Protein AF-A0A8S2GCJ8-F1 (afdb_monomer)

InterPro domains:
  IPR011009 Protein kinase-like domain superfamily [SSF56112] (6-47)

Structure (mmCIF, N/CA/C/O backbone):
data_AF-A0A8S2GCJ8-F1
#
_entry.id   AF-A0A8S2GCJ8-F1
#
loop_
_atom_site.group_PDB
_atom_site.id
_atom_site.type_symbol
_atom_site.label_atom_id
_atom_site.label_alt_id
_atom_site.label_comp_id
_atom_site.label_asym_id
_atom_site.label_entity_id
_atom_site.label_seq_id
_atom_site.pdbx_PDB_ins_code
_atom_site.Cartn_x
_atom_site.Cartn_y
_atom_site.Cartn_z
_atom_site.occupancy
_atom_site.B_iso_or_equiv
_atom_site.auth_seq_id
_atom_site.auth_comp_id
_atom_site.auth_asym_id
_atom_site.auth_atom_id
_atom_site.pdbx_PDB_model_num
ATOM 1 N N . THR A 1 1 ? -18.795 17.835 9.860 1.00 41.44 1 THR A N 1
ATOM 2 C CA . THR A 1 1 ? -18.647 16.615 9.038 1.00 41.44 1 THR A CA 1
ATOM 3 C C . THR A 1 1 ? -17.174 16.463 8.722 1.00 41.44 1 THR A C 1
ATOM 5 O O . THR A 1 1 ? -16.692 17.053 7.771 1.00 41.44 1 THR A O 1
ATOM 8 N N . SER A 1 2 ? -16.418 15.828 9.618 1.00 46.81 2 SER A N 1
ATOM 9 C CA . SER A 1 2 ? -14.951 15.781 9.570 1.00 46.81 2 SER A CA 1
ATOM 10 C C . SER A 1 2 ? -14.515 14.350 9.261 1.00 46.81 2 SER A C 1
ATOM 12 O O . SER A 1 2 ? -14.267 13.580 10.180 1.00 46.81 2 SER A O 1
ATOM 14 N N . LEU A 1 3 ? -14.474 13.990 7.977 1.00 45.22 3 LEU A N 1
ATOM 15 C CA . LEU A 1 3 ? -13.923 12.718 7.479 1.00 45.22 3 LEU A CA 1
ATOM 16 C C . LEU A 1 3 ? -12.492 12.918 6.941 1.00 45.22 3 LEU A C 1
ATOM 18 O O . LEU A 1 3 ? -12.086 12.281 5.982 1.00 45.22 3 LEU A O 1
ATOM 22 N N . ALA A 1 4 ? -11.732 13.845 7.527 1.00 51.31 4 ALA A N 1
ATOM 23 C CA . ALA A 1 4 ? -10.369 14.172 7.105 1.00 51.31 4 ALA A CA 1
ATOM 24 C C . ALA A 1 4 ? -9.331 13.603 8.089 1.00 51.31 4 ALA A C 1
ATOM 26 O O . ALA A 1 4 ? -8.511 14.341 8.629 1.00 51.31 4 ALA A O 1
ATOM 27 N N . GLN A 1 5 ? -9.419 12.301 8.375 1.00 57.06 5 GLN A N 1
ATOM 28 C CA . GLN A 1 5 ? -8.380 11.551 9.099 1.00 57.06 5 GLN A CA 1
ATOM 29 C C . GLN A 1 5 ? -7.890 10.316 8.331 1.00 57.06 5 GLN A C 1
ATOM 31 O O . GLN A 1 5 ? -7.068 9.576 8.863 1.00 57.06 5 GLN A O 1
ATOM 36 N N . ASP A 1 6 ? -8.339 10.096 7.091 1.00 64.69 6 ASP A N 1
ATOM 37 C CA . ASP A 1 6 ? -7.617 9.176 6.215 1.00 64.69 6 ASP A CA 1
ATOM 38 C C . ASP A 1 6 ? -6.357 9.900 5.748 1.00 64.69 6 ASP A C 1
ATOM 40 O O . ASP A 1 6 ? -6.423 10.976 5.149 1.00 64.69 6 ASP A O 1
ATOM 44 N N . GLY A 1 7 ? -5.202 9.343 6.108 1.00 72.69 7 GLY A N 1
ATOM 45 C CA . GLY A 1 7 ? -3.915 9.793 5.595 1.00 72.69 7 GLY A CA 1
ATOM 46 C C . GLY A 1 7 ? -3.846 9.678 4.070 1.00 72.69 7 GLY A C 1
ATOM 47 O O . GLY A 1 7 ? -4.806 9.309 3.393 1.00 72.69 7 GLY A O 1
ATOM 48 N N . ASP A 1 8 ? -2.686 9.977 3.498 1.00 82.50 8 ASP A N 1
ATOM 49 C CA . ASP A 1 8 ? -2.511 9.843 2.054 1.00 82.50 8 ASP A CA 1
ATOM 50 C C . ASP A 1 8 ? -2.664 8.370 1.629 1.00 82.50 8 ASP A C 1
ATOM 52 O O . ASP A 1 8 ? -1.939 7.482 2.093 1.00 82.50 8 ASP A O 1
ATOM 56 N N . ALA A 1 9 ? -3.629 8.123 0.736 1.00 81.94 9 ALA A N 1
ATOM 57 C CA . ALA A 1 9 ? -4.019 6.797 0.274 1.00 81.94 9 ALA A CA 1
ATOM 58 C C . ALA A 1 9 ? -2.848 5.986 -0.301 1.00 81.94 9 ALA A C 1
ATOM 60 O O . ALA A 1 9 ? -2.896 4.757 -0.280 1.00 81.94 9 ALA A O 1
ATOM 61 N N . ARG A 1 10 ? -1.779 6.637 -0.776 1.00 85.56 10 ARG A N 1
ATOM 62 C CA . ARG A 1 10 ? -0.570 5.969 -1.284 1.00 85.56 10 ARG A CA 1
ATOM 63 C C . ARG A 1 10 ? 0.122 5.141 -0.204 1.00 85.56 10 ARG A C 1
ATOM 65 O O . ARG A 1 10 ? 0.429 3.972 -0.437 1.00 85.56 10 ARG A O 1
ATOM 72 N N . TYR A 1 11 ? 0.252 5.699 0.996 1.00 87.62 11 TYR A N 1
ATOM 73 C CA . TYR A 1 11 ? 0.973 5.095 2.123 1.00 87.62 11 TYR A CA 1
ATOM 74 C C . TYR A 1 11 ? 0.046 4.374 3.107 1.00 87.62 11 TYR A C 1
ATOM 76 O O . TYR A 1 11 ? 0.514 3.702 4.018 1.00 87.62 11 TYR A O 1
ATOM 84 N N . LEU A 1 12 ? -1.272 4.479 2.924 1.00 86.94 12 LEU A N 1
ATOM 85 C CA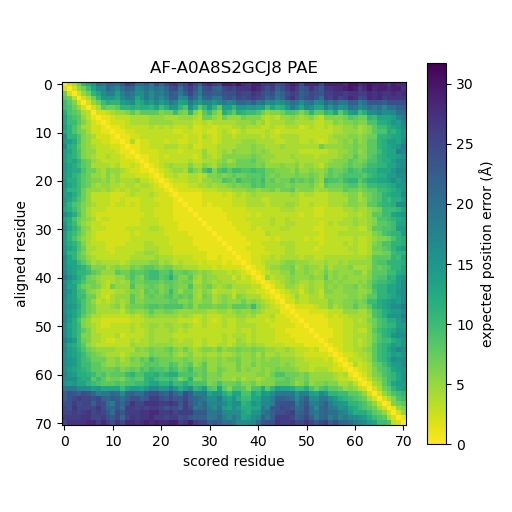 . LEU A 1 12 ? -2.253 3.937 3.858 1.00 86.94 12 LEU A CA 1
ATOM 86 C C . LEU A 1 12 ? -2.352 2.407 3.780 1.00 86.94 12 LEU A C 1
ATOM 88 O O . LEU A 1 12 ? -2.634 1.843 2.720 1.00 86.94 12 LEU A O 1
ATOM 92 N N . ALA A 1 13 ? -2.164 1.721 4.903 1.00 86.44 13 ALA A N 1
ATOM 93 C CA . ALA A 1 13 ? -2.235 0.264 4.951 1.00 86.44 13 ALA A CA 1
ATOM 94 C C . ALA A 1 13 ? -3.665 -0.263 4.717 1.00 86.44 13 ALA A C 1
ATOM 96 O O . ALA A 1 13 ? -4.657 0.420 4.993 1.00 86.44 13 ALA A O 1
ATOM 97 N N . ARG A 1 14 ? -3.791 -1.496 4.210 1.00 84.50 14 ARG A N 1
ATOM 98 C CA . ARG A 1 14 ? -5.097 -2.070 3.829 1.00 84.50 14 ARG A CA 1
ATOM 99 C C . ARG A 1 14 ? -6.030 -2.243 5.030 1.00 84.50 14 ARG A C 1
ATOM 101 O O . ARG A 1 14 ? -7.242 -2.072 4.919 1.00 84.50 14 ARG A O 1
ATOM 108 N N . GLU A 1 15 ? -5.473 -2.563 6.187 1.00 82.50 15 GLU A N 1
ATOM 109 C CA . GLU A 1 15 ? -6.206 -2.705 7.438 1.00 82.50 15 GLU A CA 1
ATOM 110 C C . GLU A 1 15 ? -6.828 -1.383 7.904 1.00 82.50 15 GLU A C 1
ATOM 112 O O . GLU A 1 15 ? -7.938 -1.397 8.440 1.00 82.50 15 GLU A O 1
ATOM 117 N N . VAL A 1 16 ? -6.181 -0.246 7.623 1.00 83.81 16 VAL A N 1
ATOM 118 C CA . VAL A 1 16 ? -6.690 1.081 7.997 1.00 83.81 16 VAL A CA 1
ATOM 119 C C . VAL A 1 16 ? -7.929 1.431 7.181 1.00 83.81 16 VAL A C 1
ATOM 121 O O . VAL A 1 16 ? -8.905 1.910 7.747 1.00 83.81 16 VAL A O 1
ATOM 124 N N . LEU A 1 17 ? -7.958 1.062 5.896 1.00 80.12 17 LEU A N 1
ATOM 125 C CA . LEU A 1 17 ? -9.145 1.202 5.038 1.00 80.12 17 LEU A CA 1
ATOM 126 C C . LEU A 1 17 ? -10.342 0.383 5.532 1.00 80.12 17 LEU A C 1
ATOM 128 O O . LEU A 1 17 ? -11.491 0.729 5.280 1.00 80.12 17 LEU A O 1
ATOM 132 N N . SER A 1 18 ? -10.075 -0.714 6.243 1.00 82.44 18 SER A N 1
ATOM 133 C CA . SER A 1 18 ? -11.109 -1.533 6.886 1.00 82.44 18 SER A CA 1
ATOM 134 C C . SER A 1 18 ? -11.531 -0.976 8.257 1.00 82.44 18 SER A C 1
ATOM 136 O O . SER A 1 18 ? -12.263 -1.636 8.992 1.00 82.44 18 SER A O 1
ATOM 138 N N . GLY A 1 19 ? -11.046 0.214 8.630 1.00 81.12 19 GLY A N 1
ATOM 139 C CA . GLY A 1 19 ? -11.285 0.865 9.918 1.00 81.12 19 GLY A CA 1
ATOM 140 C C . GLY A 1 19 ? -10.406 0.347 11.061 1.00 81.12 19 GLY A C 1
ATOM 141 O O . GLY A 1 19 ? -10.619 0.725 12.214 1.00 81.12 19 GLY A O 1
ATOM 142 N N . LYS A 1 20 ? -9.423 -0.520 10.780 1.00 82.38 20 LYS A N 1
ATOM 143 C CA . LYS A 1 20 ? -8.538 -1.105 11.791 1.00 82.38 20 LYS A CA 1
ATOM 144 C C . LYS A 1 20 ? -7.189 -0.393 11.797 1.00 82.38 20 LYS A C 1
ATOM 146 O O . LYS A 1 20 ? -6.260 -0.768 11.086 1.00 82.38 20 LYS A O 1
ATOM 151 N N . ILE A 1 21 ? -7.068 0.603 12.664 1.00 81.94 21 ILE A N 1
ATOM 152 C CA . ILE A 1 21 ? -5.801 1.297 12.900 1.00 81.94 21 ILE A CA 1
ATOM 153 C C . ILE A 1 21 ? -4.937 0.444 13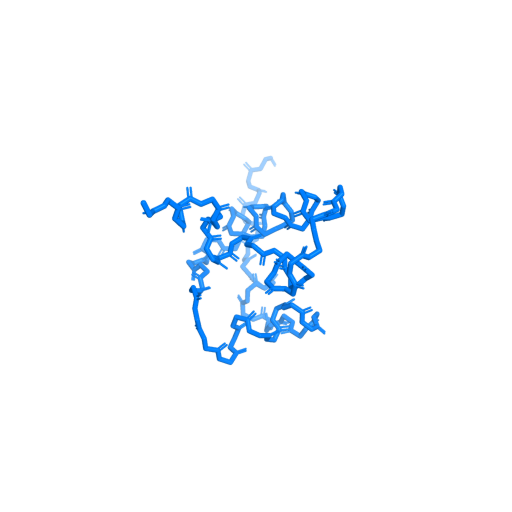.831 1.00 81.94 21 ILE A C 1
ATOM 155 O O . ILE A 1 21 ? -5.359 0.070 14.926 1.00 81.94 21 ILE A O 1
ATOM 159 N N . THR A 1 22 ? -3.729 0.110 13.383 1.00 85.75 22 THR A N 1
ATOM 160 C CA . THR A 1 22 ? -2.747 -0.650 14.164 1.00 85.75 22 THR A CA 1
ATOM 161 C C . THR A 1 22 ? -1.370 -0.020 14.019 1.00 85.75 22 THR A C 1
ATOM 163 O O . THR A 1 22 ? -1.108 0.662 13.036 1.00 85.75 22 THR A O 1
ATOM 166 N N . THR A 1 23 ? -0.459 -0.312 14.944 1.00 87.06 23 THR A N 1
ATOM 167 C CA . THR A 1 23 ? 0.950 0.099 14.829 1.00 87.06 23 THR A CA 1
ATOM 168 C C . THR A 1 23 ? 1.665 -0.527 13.625 1.00 87.06 23 THR A C 1
ATOM 170 O O . THR A 1 23 ? 2.673 -0.000 13.163 1.00 87.06 23 THR A O 1
ATOM 173 N N . ALA A 1 24 ? 1.150 -1.635 13.075 1.00 87.00 24 ALA A N 1
ATOM 174 C CA . ALA A 1 24 ? 1.676 -2.216 11.840 1.00 87.00 24 ALA A CA 1
ATOM 175 C C . ALA A 1 24 ? 1.403 -1.322 10.616 1.00 87.00 24 ALA A C 1
ATOM 177 O O . ALA A 1 24 ? 2.206 -1.311 9.684 1.00 87.00 24 ALA A O 1
ATOM 178 N N . ALA A 1 25 ? 0.342 -0.510 10.654 1.00 87.12 25 ALA A N 1
ATOM 179 C CA . ALA A 1 25 ? 0.030 0.429 9.582 1.00 87.12 25 ALA A CA 1
ATOM 180 C C . ALA A 1 25 ? 1.075 1.554 9.465 1.00 87.12 25 ALA A C 1
ATOM 182 O O . ALA A 1 25 ? 1.387 2.002 8.359 1.00 87.12 25 ALA A O 1
ATOM 183 N N . ASP A 1 26 ? 1.670 1.967 10.588 1.00 87.25 26 ASP A N 1
ATOM 184 C CA . ASP A 1 26 ? 2.772 2.935 10.595 1.00 87.25 26 ASP A CA 1
ATOM 185 C C . ASP A 1 26 ? 4.026 2.333 9.943 1.00 87.25 26 ASP A C 1
ATOM 187 O O . ASP A 1 26 ? 4.680 2.973 9.119 1.00 87.25 26 ASP A O 1
ATOM 191 N N . MET A 1 27 ? 4.326 1.062 10.239 1.00 89.88 27 MET A N 1
ATOM 192 C CA . MET A 1 27 ? 5.433 0.333 9.607 1.00 89.88 27 MET A CA 1
ATOM 193 C C . MET A 1 27 ? 5.217 0.134 8.105 1.00 89.88 27 MET A C 1
ATOM 195 O O . MET A 1 27 ? 6.171 0.237 7.335 1.00 89.88 27 MET A O 1
ATOM 199 N N . PHE A 1 28 ? 3.975 -0.104 7.676 1.00 88.25 28 PHE A N 1
ATOM 200 C CA . PHE A 1 28 ? 3.627 -0.145 6.257 1.00 88.25 28 PHE A CA 1
ATOM 201 C C . PHE A 1 28 ? 3.880 1.212 5.587 1.00 88.25 28 PHE A C 1
ATOM 203 O O . PHE A 1 28 ? 4.547 1.269 4.556 1.00 88.25 28 PHE A O 1
ATOM 210 N N . SER A 1 29 ? 3.438 2.310 6.206 1.00 89.06 29 SER A N 1
ATOM 211 C CA . SER A 1 29 ? 3.654 3.670 5.688 1.00 89.06 29 SER A CA 1
ATOM 212 C 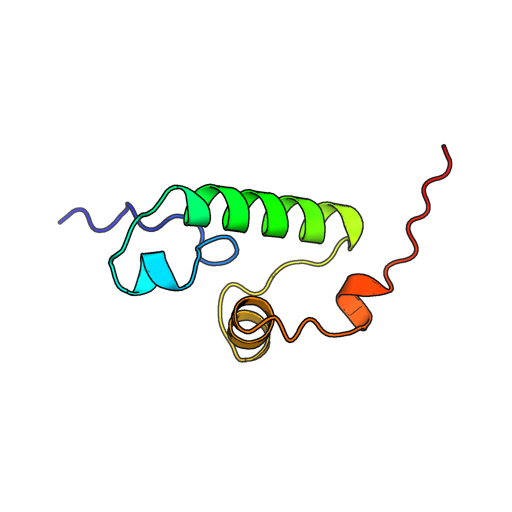C . SER A 1 29 ? 5.147 4.002 5.546 1.00 89.06 29 SER A C 1
ATOM 214 O O . SER A 1 29 ? 5.573 4.559 4.531 1.00 89.06 29 SER A O 1
ATOM 216 N N . LEU A 1 30 ? 5.964 3.605 6.530 1.00 90.38 30 LEU A N 1
ATOM 217 C CA . LEU A 1 30 ? 7.425 3.726 6.472 1.00 90.38 30 LEU A CA 1
ATOM 218 C C . LEU A 1 30 ? 8.033 2.891 5.340 1.00 90.38 30 LEU A C 1
ATOM 220 O O . LEU A 1 30 ? 8.885 3.390 4.607 1.00 90.38 30 LEU A O 1
ATOM 224 N N . GLY A 1 31 ? 7.588 1.644 5.174 1.00 88.56 31 GLY A N 1
ATOM 225 C CA . GLY A 1 31 ? 8.038 0.770 4.091 1.00 88.56 31 GLY A CA 1
ATOM 226 C C . GLY A 1 31 ? 7.722 1.351 2.714 1.00 88.56 31 GLY A C 1
ATOM 227 O O . GLY A 1 31 ? 8.584 1.364 1.841 1.00 88.56 31 GLY A O 1
ATOM 228 N N . MET A 1 32 ? 6.522 1.908 2.548 1.00 87.44 32 MET A N 1
ATOM 229 C CA . MET A 1 32 ? 6.109 2.567 1.311 1.00 87.44 32 MET A CA 1
ATOM 230 C C . MET A 1 32 ? 6.931 3.830 1.030 1.00 87.44 32 MET A C 1
ATOM 232 O O . MET A 1 32 ? 7.396 4.028 -0.088 1.00 87.44 32 MET A O 1
ATOM 236 N N . THR A 1 33 ? 7.203 4.633 2.060 1.00 88.75 33 THR A N 1
ATOM 237 C CA . THR A 1 33 ? 8.065 5.822 1.944 1.00 88.75 33 THR A CA 1
ATOM 238 C C . THR A 1 33 ? 9.489 5.438 1.531 1.00 88.75 33 THR A C 1
ATOM 240 O O . THR A 1 33 ? 10.075 6.054 0.646 1.00 88.75 33 THR A O 1
ATOM 243 N N . ALA A 1 34 ? 10.052 4.391 2.140 1.00 87.38 34 ALA A N 1
ATOM 244 C CA . ALA A 1 34 ? 11.369 3.882 1.773 1.00 87.38 34 ALA A CA 1
ATOM 245 C C . ALA A 1 34 ? 11.386 3.327 0.341 1.00 87.38 34 ALA A C 1
ATOM 247 O O . ALA A 1 34 ? 12.323 3.597 -0.405 1.00 87.38 34 ALA A O 1
ATOM 248 N N . LEU A 1 35 ? 10.349 2.587 -0.060 1.00 83.75 35 LEU A N 1
ATOM 249 C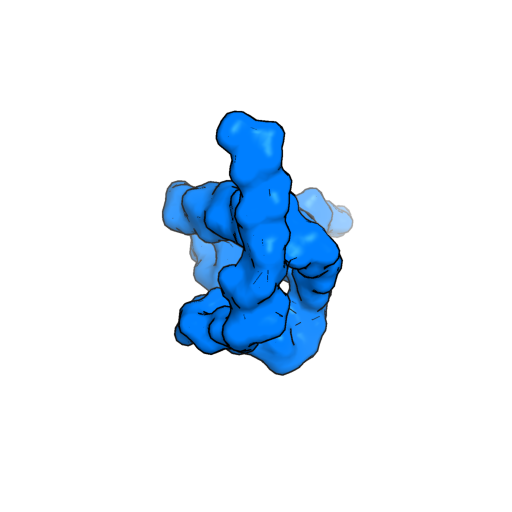 CA . LEU A 1 35 ? 10.241 2.039 -1.407 1.00 83.75 35 LEU A CA 1
ATOM 250 C C . LEU A 1 35 ? 10.195 3.156 -2.452 1.00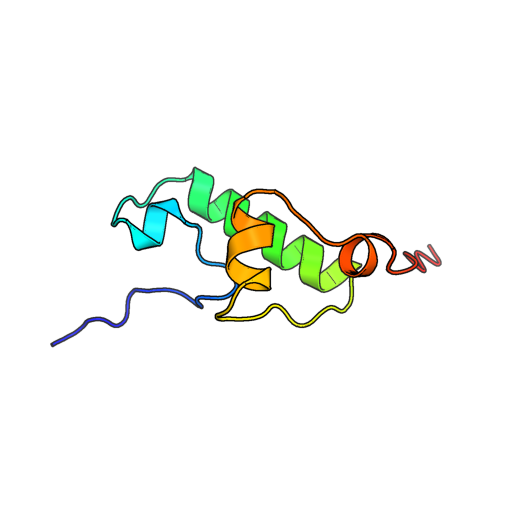 83.75 35 LEU A C 1
ATOM 252 O O . LEU A 1 35 ? 10.952 3.088 -3.412 1.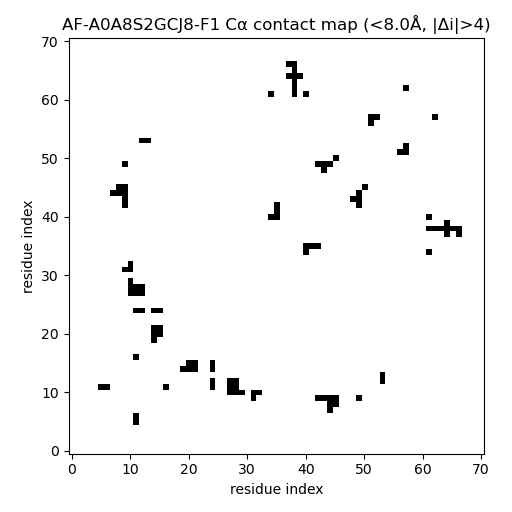00 83.75 35 LEU A O 1
ATOM 256 N N . GLU A 1 36 ? 9.388 4.197 -2.250 1.00 85.75 36 GLU A N 1
ATOM 257 C CA . GLU A 1 36 ? 9.332 5.370 -3.136 1.00 85.75 36 GLU A CA 1
ATOM 258 C C . GLU A 1 36 ? 10.701 6.058 -3.258 1.00 85.75 36 GLU A C 1
ATOM 260 O O . GLU A 1 36 ? 11.157 6.313 -4.370 1.00 85.75 36 GLU A O 1
ATOM 265 N N . LEU A 1 37 ? 11.407 6.268 -2.140 1.00 84.38 37 LEU A N 1
ATOM 266 C CA . LEU A 1 37 ? 12.739 6.889 -2.136 1.00 84.38 37 LEU A CA 1
ATOM 267 C C . LEU A 1 37 ? 13.798 6.071 -2.886 1.00 84.38 37 LEU A C 1
ATOM 269 O O . LEU A 1 37 ? 14.651 6.640 -3.560 1.00 84.38 37 LEU A O 1
ATOM 273 N N . VAL A 1 38 ? 13.783 4.745 -2.738 1.00 82.88 38 VAL A N 1
ATOM 274 C CA . VAL A 1 38 ? 14.788 3.863 -3.358 1.00 82.88 38 VAL A CA 1
ATOM 275 C C . VAL A 1 38 ? 14.470 3.612 -4.831 1.00 82.88 38 VAL A C 1
ATOM 277 O O . VAL A 1 38 ? 15.381 3.420 -5.637 1.00 82.88 38 VAL A O 1
ATOM 280 N N . SER A 1 39 ? 13.184 3.607 -5.186 1.00 79.06 39 SER A N 1
ATOM 281 C CA . SER A 1 39 ? 12.736 3.308 -6.543 1.00 79.06 39 SER A CA 1
ATOM 282 C C . SER A 1 39 ? 12.585 4.533 -7.442 1.00 79.06 39 SER A C 1
ATOM 284 O O . SER A 1 39 ? 12.499 4.350 -8.655 1.00 79.06 39 SER A O 1
ATOM 286 N N . ASP A 1 40 ? 12.576 5.746 -6.874 1.00 80.25 40 ASP A N 1
ATOM 287 C CA . ASP A 1 40 ? 12.174 6.986 -7.561 1.00 80.25 40 ASP A CA 1
ATOM 288 C C . ASP A 1 40 ? 10.813 6.825 -8.273 1.00 80.25 40 ASP A C 1
ATOM 290 O O . ASP A 1 40 ? 10.547 7.378 -9.341 1.00 80.25 40 ASP A O 1
ATOM 294 N N . PHE A 1 41 ? 9.949 5.981 -7.698 1.00 81.56 41 PHE A N 1
ATOM 295 C CA . PHE A 1 41 ? 8.674 5.587 -8.279 1.00 81.56 41 PHE A CA 1
ATOM 296 C C . PHE A 1 41 ? 7.526 6.305 -7.582 1.00 81.56 41 PHE A C 1
ATOM 298 O O . PHE A 1 41 ? 7.295 6.119 -6.388 1.00 81.56 41 PHE A O 1
ATOM 305 N N . ASN A 1 42 ? 6.746 7.065 -8.347 1.00 80.88 42 ASN A N 1
ATOM 306 C CA . ASN A 1 42 ? 5.570 7.737 -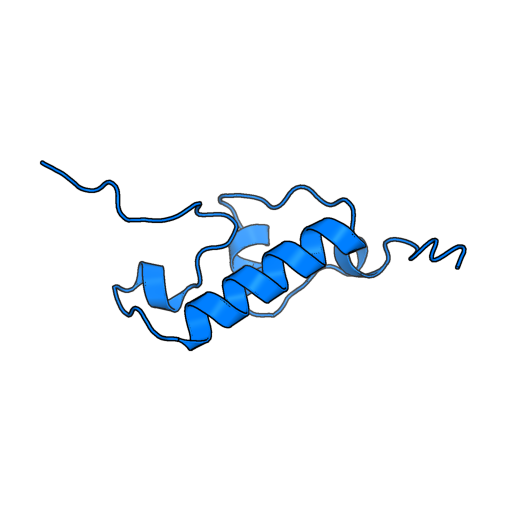7.812 1.00 80.88 42 ASN A CA 1
ATOM 307 C C . ASN A 1 42 ? 4.452 6.723 -7.537 1.00 80.88 42 ASN A C 1
ATOM 309 O O . ASN A 1 42 ? 3.886 6.134 -8.464 1.00 80.88 42 ASN A O 1
ATOM 313 N N . MET A 1 43 ? 4.128 6.520 -6.261 1.00 80.88 43 MET A N 1
ATOM 314 C CA . MET A 1 43 ? 3.144 5.516 -5.873 1.00 80.88 43 MET A CA 1
ATOM 315 C C . MET A 1 43 ? 1.732 5.873 -6.342 1.00 80.88 43 MET A C 1
ATOM 317 O O . MET A 1 43 ? 1.266 6.996 -6.124 1.00 80.88 43 MET A O 1
ATOM 321 N N . PRO A 1 44 ? 0.994 4.911 -6.924 1.00 82.94 44 PRO A N 1
ATOM 322 C CA . PRO A 1 44 ? -0.401 5.128 -7.264 1.00 82.94 44 PRO A CA 1
ATOM 323 C C . PRO A 1 44 ? -1.220 5.320 -5.986 1.00 82.94 44 PRO A C 1
ATOM 325 O O . PRO A 1 44 ? -0.998 4.631 -4.997 1.00 82.94 44 PRO A O 1
ATOM 328 N N . ALA A 1 45 ? -2.192 6.231 -6.006 1.00 82.19 45 ALA A N 1
ATOM 329 C CA . ALA A 1 45 ? -3.156 6.397 -4.912 1.00 82.19 45 ALA A CA 1
ATOM 330 C C . ALA A 1 45 ? -4.381 5.470 -5.052 1.00 82.19 45 ALA A C 1
ATOM 332 O O . ALA A 1 45 ? -5.144 5.315 -4.104 1.00 82.19 45 ALA A O 1
ATOM 333 N N . THR A 1 46 ? -4.589 4.890 -6.241 1.00 82.25 46 THR A N 1
ATOM 334 C CA . THR A 1 46 ? -5.711 4.005 -6.598 1.00 82.25 46 THR A CA 1
ATOM 335 C C . THR A 1 46 ? -5.305 3.059 -7.740 1.00 82.25 46 THR A C 1
ATOM 337 O O . THR A 1 46 ? -4.316 3.319 -8.427 1.00 82.25 46 THR A O 1
ATOM 340 N N . GLY A 1 47 ? -6.071 1.986 -7.967 1.00 85.06 47 GLY A N 1
ATOM 341 C CA . GLY A 1 47 ? -5.902 1.064 -9.101 1.00 85.06 47 GLY A CA 1
ATOM 342 C C . GLY A 1 47 ? -5.293 -0.293 -8.737 1.00 85.06 47 GLY A C 1
ATOM 343 O O . GLY A 1 47 ? -5.034 -0.583 -7.567 1.00 85.06 47 GLY A O 1
ATOM 344 N N . ASP A 1 48 ? -5.070 -1.127 -9.753 1.00 86.25 48 ASP A N 1
ATOM 345 C CA . ASP A 1 48 ? -4.613 -2.514 -9.576 1.00 86.25 48 ASP A CA 1
ATOM 346 C C . ASP A 1 48 ? -3.229 -2.564 -8.924 1.00 86.25 48 ASP A C 1
ATOM 348 O O . ASP A 1 48 ? -3.064 -3.206 -7.894 1.00 86.25 48 ASP A O 1
ATOM 352 N N . LEU A 1 49 ? -2.287 -1.738 -9.391 1.00 83.75 49 LEU A N 1
ATOM 353 C CA . LEU A 1 49 ? -0.943 -1.651 -8.812 1.00 83.75 49 LEU A CA 1
ATOM 354 C C . LEU A 1 49 ? -0.948 -1.251 -7.324 1.00 83.75 49 LEU A C 1
ATOM 356 O O . LEU A 1 49 ? -0.151 -1.744 -6.528 1.00 83.75 49 LEU A O 1
ATOM 360 N N . TRP A 1 50 ? -1.859 -0.362 -6.923 1.00 85.75 50 TRP A N 1
ATOM 361 C CA . TRP A 1 50 ? -2.019 0.034 -5.520 1.00 85.75 50 TRP A CA 1
ATOM 362 C C . TRP A 1 50 ? -2.524 -1.131 -4.650 1.00 85.75 50 TRP A C 1
ATOM 364 O O . TRP A 1 50 ? -2.138 -1.256 -3.482 1.00 85.75 50 TRP A O 1
ATOM 374 N N . THR A 1 51 ? -3.361 -1.993 -5.226 1.00 85.75 51 THR A N 1
ATOM 375 C CA . THR A 1 51 ? -3.869 -3.216 -4.592 1.00 85.75 51 THR A CA 1
ATOM 376 C C . THR A 1 51 ? -2.768 -4.272 -4.520 1.00 85.75 51 THR A C 1
ATOM 378 O O . THR A 1 51 ? -2.528 -4.811 -3.441 1.00 85.75 51 THR A O 1
ATOM 381 N N . ASP A 1 52 ? -2.038 -4.471 -5.617 1.00 87.62 52 ASP A N 1
ATOM 382 C CA . ASP A 1 52 ? -0.971 -5.458 -5.771 1.00 87.62 52 ASP A CA 1
ATOM 383 C C . ASP A 1 52 ? 0.168 -5.240 -4.771 1.00 87.62 52 ASP A C 1
ATOM 385 O O . ASP A 1 52 ? 0.569 -6.178 -4.082 1.00 87.62 52 ASP A O 1
ATOM 389 N N . ILE A 1 53 ? 0.625 -3.996 -4.581 1.00 84.88 53 ILE A N 1
ATOM 390 C CA . ILE A 1 53 ? 1.664 -3.678 -3.585 1.00 84.88 53 ILE A CA 1
ATOM 391 C C . ILE A 1 53 ? 1.216 -4.080 -2.167 1.00 84.88 53 ILE A C 1
ATOM 393 O O . ILE A 1 53 ? 2.016 -4.578 -1.374 1.00 84.88 53 ILE A O 1
ATOM 397 N N . ARG A 1 54 ? -0.077 -3.924 -1.849 1.00 85.81 54 ARG A N 1
ATOM 398 C CA . ARG A 1 54 ? -0.661 -4.323 -0.552 1.00 85.81 54 ARG A CA 1
ATOM 399 C C . ARG A 1 54 ? -0.848 -5.832 -0.412 1.00 85.81 54 ARG A C 1
ATOM 401 O O . ARG A 1 54 ? -0.927 -6.313 0.713 1.00 85.81 54 ARG A O 1
ATOM 408 N N . ASP A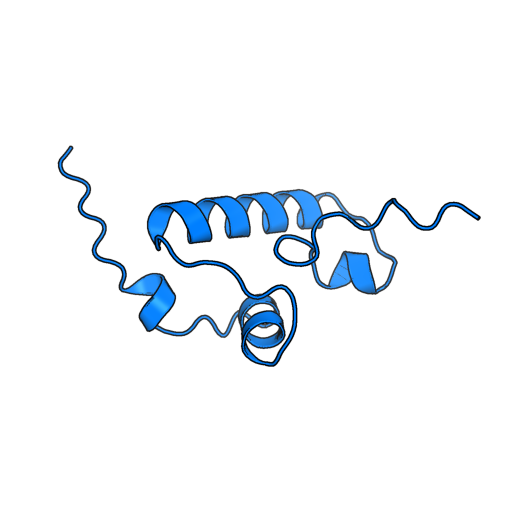 1 55 ? -0.882 -6.561 -1.521 1.00 87.25 55 ASP A N 1
ATOM 409 C CA . ASP A 1 55 ? -0.879 -8.026 -1.563 1.00 87.25 55 ASP A CA 1
ATOM 410 C C . ASP A 1 55 ? 0.542 -8.615 -1.658 1.00 87.25 55 ASP A C 1
ATOM 412 O O . ASP A 1 55 ? 0.703 -9.816 -1.860 1.00 87.25 55 ASP A O 1
ATOM 416 N N . MET A 1 56 ? 1.581 -7.783 -1.486 1.00 79.12 56 MET A N 1
ATOM 417 C CA . MET A 1 56 ? 2.998 -8.123 -1.691 1.00 79.12 56 MET A CA 1
ATOM 418 C C . MET A 1 56 ? 3.361 -8.539 -3.126 1.00 79.12 56 MET A C 1
ATOM 420 O O . MET A 1 56 ? 4.443 -9.076 -3.369 1.00 79.12 56 MET A O 1
ATOM 424 N N . ASN A 1 57 ? 2.508 -8.220 -4.095 1.00 84.31 57 ASN A N 1
ATOM 425 C CA . ASN A 1 57 ? 2.784 -8.360 -5.518 1.00 84.31 57 ASN A CA 1
ATOM 426 C C . ASN A 1 57 ? 3.450 -7.077 -6.029 1.00 84.31 57 ASN A C 1
ATOM 428 O O . ASN A 1 57 ? 2.826 -6.238 -6.670 1.00 84.31 57 ASN A O 1
ATOM 432 N N . ILE A 1 58 ? 4.730 -6.891 -5.708 1.00 80.25 58 ILE A N 1
ATOM 433 C CA . ILE A 1 58 ? 5.478 -5.707 -6.145 1.00 80.25 58 ILE A CA 1
ATOM 434 C C . ILE A 1 58 ? 6.093 -6.000 -7.522 1.00 80.25 58 ILE A C 1
ATOM 436 O O . ILE A 1 58 ? 6.899 -6.930 -7.629 1.00 80.25 58 ILE A O 1
ATOM 440 N N . PRO A 1 59 ? 5.752 -5.237 -8.581 1.00 80.38 59 PRO A N 1
ATOM 441 C CA . PRO A 1 59 ? 6.349 -5.437 -9.891 1.00 80.38 59 PRO A CA 1
ATOM 442 C C . PRO A 1 59 ? 7.868 -5.267 -9.841 1.00 80.38 59 PRO A C 1
ATOM 444 O O . PRO A 1 59 ? 8.367 -4.364 -9.157 1.00 80.38 59 PRO A O 1
ATOM 447 N N . PRO A 1 60 ? 8.615 -6.063 -10.624 1.00 75.19 60 PRO A N 1
ATOM 448 C CA . PRO A 1 60 ? 10.065 -5.984 -10.645 1.00 75.19 60 PRO A CA 1
ATOM 449 C C . PRO A 1 60 ? 10.559 -4.597 -11.056 1.00 75.19 60 PRO A C 1
ATOM 451 O O . PRO A 1 60 ? 11.622 -4.199 -10.611 1.00 75.19 60 PRO A O 1
ATOM 454 N N . GLU A 1 61 ? 9.784 -3.841 -11.835 1.00 75.69 61 GLU A N 1
ATOM 455 C CA . GLU A 1 61 ? 10.071 -2.462 -12.255 1.00 75.69 61 GLU A CA 1
ATOM 456 C C . GLU A 1 61 ? 10.315 -1.508 -11.079 1.00 75.69 61 GLU A C 1
ATOM 458 O O . GLU A 1 61 ? 11.200 -0.663 -11.166 1.00 75.69 61 GLU A O 1
ATOM 463 N N . ILE A 1 62 ? 9.600 -1.688 -9.962 1.00 73.06 62 ILE A N 1
ATOM 464 C CA . ILE A 1 62 ? 9.765 -0.874 -8.748 1.00 73.06 62 ILE A CA 1
ATOM 465 C C . ILE A 1 62 ? 11.012 -1.324 -7.972 1.00 73.06 62 ILE A C 1
ATOM 467 O O . ILE A 1 62 ? 11.735 -0.515 -7.400 1.00 73.06 62 ILE A O 1
ATOM 471 N N . THR A 1 63 ? 11.306 -2.626 -7.968 1.00 70.62 63 THR A N 1
ATOM 472 C CA . THR A 1 63 ? 12.446 -3.191 -7.224 1.00 70.62 63 THR A CA 1
ATOM 473 C C . THR A 1 63 ? 13.772 -3.169 -7.992 1.00 70.62 63 THR A C 1
ATOM 475 O O . THR A 1 63 ? 14.826 -3.299 -7.379 1.00 70.62 63 THR A O 1
ATOM 478 N N . ASN A 1 64 ? 13.739 -3.028 -9.322 1.00 65.00 64 ASN A N 1
ATOM 479 C CA . ASN A 1 64 ? 14.921 -3.008 -10.194 1.00 65.00 64 ASN A CA 1
ATOM 480 C C . ASN A 1 64 ? 15.492 -1.610 -10.411 1.00 65.00 64 ASN A C 1
ATOM 482 O O . ASN A 1 64 ? 16.454 -1.478 -11.178 1.00 65.00 64 ASN A O 1
ATOM 486 N N . SER A 1 65 ? 14.930 -0.575 -9.780 1.00 56.25 65 SER A N 1
ATOM 487 C CA . SER A 1 65 ? 15.563 0.737 -9.775 1.00 56.25 65 SER A CA 1
ATOM 488 C C . SER A 1 65 ? 16.983 0.553 -9.282 1.00 56.25 65 SER A C 1
ATOM 490 O O . SER A 1 65 ? 17.223 0.122 -8.153 1.00 56.25 65 SER A O 1
ATOM 492 N N . LYS A 1 66 ? 17.929 0.775 -10.201 1.00 54.41 66 LYS A N 1
ATOM 493 C CA . LYS A 1 66 ? 19.352 0.698 -9.918 1.00 54.41 66 LYS A CA 1
ATOM 494 C C . LYS A 1 66 ? 19.566 1.605 -8.734 1.00 54.41 66 LYS A C 1
ATOM 496 O O . LYS A 1 66 ? 19.508 2.824 -8.869 1.00 54.41 66 LYS A O 1
ATOM 501 N N . ILE A 1 67 ? 19.805 0.987 -7.589 1.00 55.47 67 ILE A N 1
ATOM 502 C CA . ILE A 1 67 ? 20.356 1.654 -6.440 1.00 55.47 67 ILE A CA 1
ATOM 503 C C . ILE A 1 67 ? 21.730 2.130 -6.913 1.00 55.47 67 ILE A C 1
ATOM 505 O O . ILE A 1 67 ? 22.734 1.434 -6.790 1.00 55.47 67 ILE A O 1
ATOM 509 N N . CYS A 1 68 ? 21.775 3.312 -7.523 1.00 50.69 68 CYS A N 1
ATOM 510 C CA . CYS A 1 68 ? 22.984 4.088 -7.707 1.00 50.69 68 CYS A CA 1
ATOM 511 C C . CYS A 1 68 ? 23.359 4.628 -6.322 1.00 50.69 68 CYS A C 1
ATOM 513 O O . CYS A 1 68 ? 23.435 5.834 -6.112 1.00 50.69 68 CYS A O 1
ATOM 515 N N . LEU A 1 69 ? 23.554 3.728 -5.349 1.00 47.03 69 LEU A N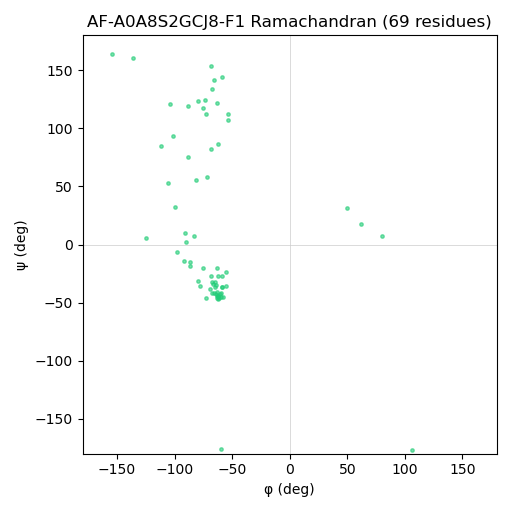 1
ATOM 516 C CA . LEU A 1 69 ? 24.303 4.017 -4.139 1.00 47.03 69 LEU A CA 1
ATOM 517 C C . LEU A 1 69 ? 25.743 4.179 -4.603 1.00 47.03 69 LEU A C 1
ATOM 519 O O . LEU A 1 69 ? 26.549 3.257 -4.573 1.00 47.03 69 LEU A O 1
ATOM 523 N N . ASN A 1 70 ? 26.030 5.375 -5.098 1.00 44.44 70 ASN A N 1
ATOM 524 C CA . ASN A 1 70 ? 27.376 5.868 -5.278 1.00 44.44 70 ASN A CA 1
ATOM 525 C C . ASN A 1 70 ? 27.863 6.411 -3.922 1.00 44.44 70 ASN A C 1
ATOM 527 O O . ASN A 1 70 ? 28.194 7.592 -3.811 1.00 44.44 70 ASN A O 1
ATOM 531 N N . ILE A 1 71 ? 27.806 5.555 -2.894 1.00 46.25 71 ILE A N 1
ATOM 532 C CA . ILE A 1 71 ? 28.494 5.742 -1.608 1.00 46.25 71 ILE A CA 1
ATOM 533 C C . ILE A 1 71 ? 29.893 5.154 -1.699 1.00 46.25 71 ILE A C 1
ATOM 535 O O . ILE A 1 71 ? 30.027 4.045 -2.263 1.00 46.25 71 ILE A O 1
#

Secondary structure (DSSP, 8-state):
--------TTT--HHHHTT---HHHHHHHHHHHHHHHHHT----SSSHHHHHHHTT---HHHHTS------

Sequence (71 aa):
TSLAQDGDARYLAREVLSGKITTAADMFSLGMTALELVSDFNMPATGDLWTDIRDMNIPPEITNSKICLNI

Organism: NCBI:txid1234261

Nearest PDB structures (foldseek):
  5vcz-assembly1_A  TM=8.745E-01  e=1.027E-03  Homo sapiens
  5vcy-assembly1_A  TM=9.290E-01  e=1.934E-03  Homo sapiens
  5vd0-assembly1_A  TM=9.129E-01  e=1.815E-03  Homo sapiens
  8wjy-assembly1_A  TM=9.246E-01  e=2.060E-03  Homo sapiens
  3p1a-assembly1_A  TM=9.532E-01  e=4.134E-03  Homo sapiens

Mean predicted aligned error: 8.05 Å

pLDDT: mean 77.32, std 13.55, range [41.44, 90.38]

Foldseek 3Di:
DDPPPDDQLQLAAPCVVVVHDDPVSVVSSVVSVVLCVQQVDDGDSDDDQSVCVNVVNHDVSSVVRPRPPPD

Radius of gyration: 13.53 Å; Cα contacts (8 Å, |Δi|>4): 56; chains: 1; bounding box: 47×25×27 Å

Solvent-accessible surface area (backbone atoms only — not comparable to full-atom values): 4428 Å² total; per-residue (Å²): 139,86,83,83,77,74,67,64,58,58,41,53,34,74,52,44,80,74,74,47,82,51,78,64,37,56,54,42,28,50,50,45,54,50,48,31,69,58,31,77,45,85,70,50,65,62,61,68,70,45,51,30,50,75,72,70,52,65,58,63,77,56,72,61,37,74,73,79,72,86,120